Protein AF-A0A1F2RYC3-F1 (afdb_monomer)

Foldseek 3Di:
DDWDDDPDFTFDKDWDFAWDQDPVRDTDTDTDIDTQGGCDDPTHDDPVVSVVSVVVVVVVRPPPQLVNDLVDDDDFLLVLVVCCCVPPLPDPPPDDPVRSVVLVCCCVVPVCVVRRRGGPNRDDPVNLVVCLVVPDPDPVSSVSNVVSVVVSVVCSNPDDDDPPPPPPPDDD

Mean predicted aligned error: 16.23 Å

Radius of gyration: 22.78 Å; Cα contacts (8 Å, |Δi|>4): 162; chains: 1; bounding box: 42×42×67 Å

pLDDT: mean 71.98, std 17.55, range [27.39, 94.31]

Sequence (172 aa):
MHERKDRKGHYWFFRAWVDEPQPDGTVRTIRRFFTIAPSRGENALSKKEAEVERDKILGKLNTPTLQQALAKGPALFGEVAKMYKEGYLSRDDQISKPTRIKEESHLDLHIIPRWGKYRLNEIPPKDVEDWLYNTFDYWWTRHAMRFIMGRIFRKAEGGGCGKKESATQSRK

Nearest PDB structures (foldseek):
  2kob-assembly1_A  TM=8.530E-01  e=1.360E-01  [Clostridium] leptum DSM 753
  8a5p-assembly1_X  TM=5.326E-01  e=3.151E+00  Thermochaetoides thermophila
  4b5p-assembly1_B  TM=2.421E-01  e=9.071E-01  Homo sapiens
  4b5o-assembly1_A-2  TM=2.963E-01  e=1.961E+00  Homo sapiens

Secondary structure (DSSP, 8-state):
-EEE-SSS--EEEEEEEEEEE-TTS-EEEEEEEEEEEESSSTTPPPHHHHHHHHHHHHHHHSS--HHHHHHS---BHHHHHHHHIIIIIT-TTTS-HHHHHHHHHHIIIIIHHHHTTSBGGG--HHHHHHHHHHH---HHHHHHHHHHHHHHHHHHHH--------------

Solvent-accessible surface area (backbone atoms only — not comparable to full-atom values): 10241 Å² total; per-residue (Å²): 131,42,78,44,81,77,74,101,53,42,29,33,31,48,73,46,79,43,77,42,81,43,99,87,74,49,75,47,77,41,80,45,82,44,79,75,46,36,53,57,68,101,75,39,47,52,75,68,56,48,47,51,52,46,49,52,50,48,50,61,66,61,44,60,52,50,70,56,36,63,72,63,66,79,60,34,38,36,60,54,50,48,51,42,44,70,62,58,59,64,33,77,88,82,45,58,68,72,59,39,56,51,54,49,49,49,37,67,73,48,48,39,76,73,43,20,86,36,32,63,83,72,56,54,70,64,60,52,51,54,48,35,67,74,73,39,90,51,65,67,59,37,50,51,52,52,51,52,50,50,49,48,53,46,45,66,62,73,46,78,79,81,75,74,75,79,78,79,71,82,77,130

Structure (mmCIF, N/CA/C/O backbone):
data_AF-A0A1F2RYC3-F1
#
_entry.id   AF-A0A1F2RYC3-F1
#
loop_
_atom_site.group_PDB
_atom_site.id
_atom_site.type_symbol
_atom_site.label_atom_id
_atom_site.label_alt_id
_atom_site.label_comp_id
_atom_site.label_asym_id
_atom_site.label_entity_id
_atom_site.label_seq_id
_atom_site.pdbx_PDB_ins_code
_atom_site.Cartn_x
_atom_site.Cartn_y
_atom_site.Cartn_z
_atom_site.occupancy
_atom_site.B_iso_or_equiv
_atom_site.auth_seq_id
_atom_site.auth_comp_id
_atom_site.auth_asym_id
_atom_site.auth_atom_id
_atom_site.pdbx_PDB_model_num
ATOM 1 N N . MET A 1 1 ? -22.846 -1.597 27.956 1.00 68.56 1 MET A N 1
ATOM 2 C CA . MET A 1 1 ? -21.796 -1.139 28.885 1.00 68.56 1 MET A CA 1
ATOM 3 C C . MET A 1 1 ? -22.131 -1.664 30.267 1.00 68.56 1 MET A C 1
ATOM 5 O O . MET A 1 1 ? -23.304 -1.588 30.617 1.00 68.56 1 MET A O 1
ATOM 9 N N . HIS A 1 2 ? -21.182 -2.241 31.007 1.00 78.94 2 HIS A N 1
ATOM 10 C CA . HIS A 1 2 ? -21.477 -2.865 32.302 1.00 78.94 2 HIS A CA 1
ATOM 11 C C . HIS A 1 2 ? -20.687 -2.191 33.424 1.00 78.94 2 HIS A C 1
ATOM 13 O O . HIS A 1 2 ? -19.491 -1.937 33.290 1.00 78.94 2 HIS A O 1
ATOM 19 N N . GLU A 1 3 ? -21.371 -1.898 34.526 1.00 78.94 3 GLU A N 1
ATOM 20 C CA . GLU A 1 3 ? -20.738 -1.446 35.762 1.00 78.94 3 GLU A CA 1
ATOM 21 C C . GLU A 1 3 ? -20.357 -2.680 36.576 1.00 78.94 3 GLU A C 1
ATOM 23 O O . GLU A 1 3 ? -21.208 -3.529 36.861 1.00 78.94 3 GLU A O 1
ATOM 28 N N . ARG A 1 4 ? -19.086 -2.803 36.960 1.00 74.25 4 ARG A N 1
ATOM 29 C CA . ARG A 1 4 ? -18.674 -3.803 37.943 1.00 74.25 4 ARG A CA 1
ATOM 30 C C . ARG A 1 4 ? -18.704 -3.177 39.327 1.00 74.25 4 ARG A C 1
ATOM 32 O O . ARG A 1 4 ? -18.085 -2.141 39.551 1.00 74.25 4 ARG A O 1
ATOM 39 N N . LYS A 1 5 ? -19.414 -3.839 40.239 1.00 73.56 5 LYS A N 1
ATOM 40 C CA . LYS A 1 5 ? -19.632 -3.391 41.623 1.00 73.56 5 LYS A CA 1
ATOM 41 C C . LYS A 1 5 ? -18.945 -4.278 42.660 1.00 73.56 5 LYS A C 1
ATOM 43 O O . LYS A 1 5 ? -19.088 -4.034 43.849 1.00 73.56 5 LYS A O 1
ATOM 48 N N . ASP A 1 6 ? -18.226 -5.307 42.212 1.00 58.81 6 ASP A N 1
ATOM 49 C CA . ASP A 1 6 ? -17.768 -6.382 43.083 1.00 58.81 6 ASP A CA 1
ATOM 50 C C . ASP A 1 6 ? -16.237 -6.544 43.042 1.00 58.81 6 ASP A C 1
ATOM 52 O O . ASP A 1 6 ? -15.655 -6.845 41.985 1.00 58.81 6 ASP A O 1
ATOM 56 N N . ARG A 1 7 ? -15.641 -6.350 44.232 1.00 50.50 7 ARG A N 1
ATOM 57 C CA . ARG A 1 7 ? -14.218 -6.209 44.630 1.00 50.50 7 ARG A CA 1
ATOM 58 C C . ARG A 1 7 ? -13.583 -4.813 44.481 1.00 50.50 7 ARG A C 1
ATOM 60 O O . ARG A 1 7 ? -13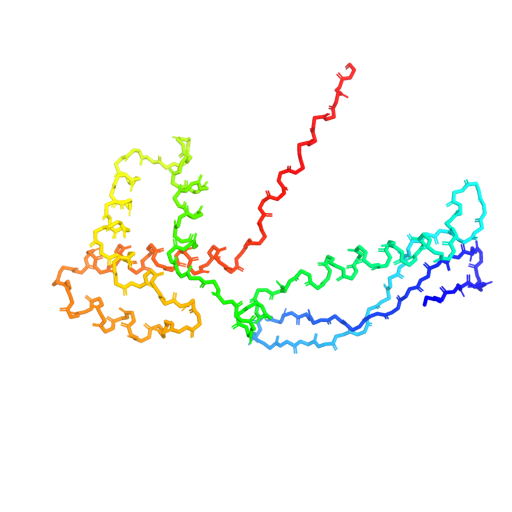.171 -4.427 43.395 1.00 50.50 7 ARG A O 1
ATOM 67 N N . LYS A 1 8 ? -13.426 -4.118 45.625 1.00 58.44 8 LYS A N 1
ATOM 68 C CA . LYS A 1 8 ? -12.571 -2.934 45.923 1.00 58.44 8 LYS A CA 1
ATOM 69 C C . LYS A 1 8 ? -12.574 -1.747 44.934 1.00 58.44 8 LYS A C 1
ATOM 71 O O . LYS A 1 8 ? -11.782 -0.828 45.109 1.00 58.44 8 LYS A O 1
ATOM 76 N N . GLY A 1 9 ? -13.467 -1.704 43.947 1.00 64.00 9 GLY A N 1
ATOM 77 C CA . GLY A 1 9 ? -13.582 -0.572 43.031 1.00 64.00 9 GLY A CA 1
ATOM 78 C C . GLY A 1 9 ? -14.823 -0.640 42.149 1.00 64.00 9 GLY A C 1
ATOM 79 O O . GLY A 1 9 ? -15.250 -1.716 41.737 1.00 64.00 9 GLY A O 1
ATOM 80 N N . HIS A 1 10 ? -15.380 0.532 41.850 1.00 77.50 10 HIS A N 1
ATOM 81 C CA . HIS A 1 10 ? -16.465 0.704 40.889 1.00 77.50 10 HIS A CA 1
ATOM 82 C C . HIS A 1 10 ? -15.861 1.103 39.554 1.00 77.50 10 HIS A C 1
ATOM 84 O O . HIS A 1 10 ? -15.232 2.157 39.470 1.00 77.50 10 HIS A O 1
ATOM 90 N N . TYR A 1 11 ? -16.046 0.300 38.511 1.00 78.88 11 TYR A N 1
ATOM 91 C CA . TYR A 1 11 ? -15.536 0.639 37.186 1.00 78.88 11 TYR A CA 1
ATOM 92 C C . TYR A 1 11 ? -16.433 0.150 36.060 1.00 78.88 11 TYR A C 1
ATOM 94 O O . TYR A 1 11 ? -17.150 -0.849 36.147 1.00 78.88 11 TYR A O 1
ATOM 102 N N . TRP A 1 12 ? -16.347 0.898 34.977 1.00 81.50 12 TRP A N 1
ATOM 103 C CA . TRP A 1 12 ? -16.993 0.662 33.710 1.00 81.50 12 TRP A CA 1
ATOM 104 C C . TRP A 1 12 ? -16.157 -0.322 32.892 1.00 81.50 12 TRP A C 1
ATOM 106 O O . TRP A 1 12 ? -14.970 -0.097 32.655 1.00 81.50 12 TRP A O 1
ATOM 116 N N . PHE A 1 13 ? -16.769 -1.414 32.438 1.00 82.69 13 PHE A N 1
ATOM 117 C CA . PHE A 1 13 ? -16.125 -2.376 31.548 1.00 82.69 13 PHE A CA 1
ATOM 118 C C . PHE A 1 13 ? -17.056 -2.827 30.418 1.00 82.69 13 PHE A C 1
ATOM 120 O O . PHE A 1 13 ? -18.290 -2.776 30.508 1.00 82.69 13 PHE A O 1
ATOM 127 N N . PHE A 1 14 ? -16.455 -3.334 29.348 1.00 82.06 14 PHE A N 1
ATOM 128 C CA . PHE A 1 14 ? -17.172 -4.056 28.307 1.00 82.06 14 PHE A CA 1
ATOM 129 C C . PHE A 1 14 ? -16.382 -5.284 27.858 1.00 82.06 14 PHE A C 1
ATOM 131 O O . PHE A 1 14 ? -15.193 -5.432 28.132 1.00 82.06 14 PHE A O 1
ATOM 138 N N . ARG A 1 15 ? -17.077 -6.210 27.202 1.00 81.06 15 ARG A N 1
ATOM 139 C CA . ARG A 1 15 ? -16.462 -7.364 26.548 1.00 81.06 15 ARG A CA 1
ATOM 140 C C . ARG A 1 15 ? -16.757 -7.258 25.063 1.00 81.06 15 ARG A C 1
ATOM 142 O O . ARG A 1 15 ? -17.914 -7.031 24.715 1.00 81.06 15 ARG A O 1
ATOM 149 N N . ALA A 1 16 ? -15.747 -7.441 24.227 1.00 78.25 16 ALA A N 1
ATOM 150 C CA . ALA A 1 16 ? -15.898 -7.461 22.778 1.00 78.25 16 ALA A CA 1
ATOM 151 C C . ALA A 1 16 ? -15.207 -8.691 22.191 1.00 78.25 16 ALA A C 1
ATOM 153 O O . ALA A 1 16 ? -14.228 -9.188 22.751 1.00 78.25 16 ALA A O 1
ATOM 154 N N . TRP A 1 17 ? -15.763 -9.192 21.093 1.00 71.06 17 TRP A N 1
ATOM 155 C CA . TRP A 1 17 ? -15.097 -10.163 20.236 1.00 71.06 17 TRP A CA 1
ATOM 156 C C . TRP A 1 17 ? -14.040 -9.418 19.428 1.00 71.06 17 TRP A C 1
ATOM 158 O O . TRP A 1 17 ? -14.341 -8.383 18.839 1.00 71.06 17 TRP A O 1
ATOM 168 N N . VAL A 1 18 ? -12.806 -9.901 19.473 1.00 69.38 18 VAL A N 1
ATOM 169 C CA . VAL A 1 18 ? -11.665 -9.324 18.766 1.00 69.38 18 VAL A CA 1
ATOM 170 C C . VAL A 1 18 ? -11.032 -10.435 17.951 1.00 69.38 18 VAL A C 1
ATOM 172 O O . VAL A 1 18 ? -10.759 -11.509 18.485 1.00 69.38 18 VAL A O 1
ATOM 175 N N . ASP A 1 19 ? -10.821 -10.166 16.673 1.00 68.50 19 ASP A N 1
ATOM 176 C CA . ASP A 1 19 ? -10.124 -11.060 15.762 1.00 68.50 19 ASP A CA 1
ATOM 177 C C . ASP A 1 19 ? -8.614 -10.892 15.946 1.00 68.50 19 ASP A C 1
ATOM 179 O O . ASP A 1 19 ? -8.082 -9.791 15.807 1.00 68.50 19 ASP A O 1
ATOM 183 N N . GLU A 1 20 ? -7.926 -11.975 16.294 1.00 64.50 20 GLU A N 1
ATOM 184 C CA . GLU A 1 20 ? -6.476 -12.008 16.462 1.00 64.50 20 GLU A CA 1
ATOM 185 C C . GLU A 1 20 ? -5.857 -12.837 15.324 1.00 64.50 20 GLU A C 1
ATOM 187 O O . GLU A 1 20 ? -6.188 -14.022 15.185 1.00 64.50 20 GLU A O 1
ATOM 192 N N . PRO A 1 21 ? -5.003 -12.235 14.474 1.00 55.47 21 PRO A N 1
ATOM 193 C CA . PRO A 1 21 ? -4.324 -12.961 13.412 1.00 55.47 21 PRO A CA 1
ATOM 194 C C . PRO A 1 21 ? -3.246 -13.862 14.016 1.00 55.47 21 PRO A C 1
ATOM 196 O O . PRO A 1 21 ? -2.405 -13.415 14.798 1.00 55.47 21 PRO A O 1
ATOM 199 N N . GLN A 1 22 ? -3.270 -15.138 13.650 1.00 62.59 22 GLN A N 1
ATOM 200 C CA . GLN A 1 22 ? -2.287 -16.115 14.090 1.00 62.59 22 GLN A CA 1
ATOM 201 C C . GLN A 1 22 ? -1.098 -16.196 13.116 1.00 62.59 22 GLN A C 1
ATOM 203 O O . GLN A 1 22 ? -1.234 -15.867 11.934 1.00 62.59 22 GLN A O 1
ATOM 208 N N . PRO A 1 23 ? 0.079 -16.663 13.583 1.00 44.22 23 PRO A N 1
ATOM 209 C CA . PRO A 1 23 ? 1.263 -16.841 12.736 1.00 44.22 23 PRO A CA 1
ATOM 210 C C . PRO A 1 23 ? 1.059 -17.819 11.568 1.00 44.22 23 PRO A C 1
ATOM 212 O O . PRO A 1 23 ? 1.821 -17.791 10.608 1.00 44.22 23 PRO A O 1
ATOM 215 N N . ASP A 1 24 ? 0.040 -18.676 11.654 1.00 48.12 24 ASP A N 1
ATOM 216 C CA . ASP A 1 24 ? -0.352 -19.653 10.633 1.00 48.12 24 ASP A CA 1
ATOM 217 C C . ASP A 1 24 ? -1.270 -19.067 9.539 1.00 48.12 24 ASP A C 1
ATOM 219 O O . ASP A 1 24 ? -1.677 -19.781 8.624 1.00 48.12 24 ASP A O 1
ATOM 223 N N . GLY A 1 25 ? -1.598 -17.772 9.618 1.00 44.56 25 GLY A N 1
ATOM 224 C CA . GLY A 1 25 ? -2.482 -17.087 8.675 1.00 44.56 25 GLY A CA 1
ATOM 225 C C . GLY A 1 25 ? -3.976 -17.251 8.971 1.00 44.56 25 GLY A C 1
ATOM 226 O O . GLY A 1 25 ? -4.794 -16.683 8.247 1.00 44.56 25 GLY A O 1
ATOM 227 N N . THR A 1 26 ? -4.357 -17.973 10.029 1.00 58.84 26 THR A N 1
ATOM 228 C CA . THR A 1 26 ? -5.755 -18.080 10.468 1.00 58.84 26 THR A CA 1
ATOM 229 C C . THR A 1 26 ? -6.149 -16.912 11.374 1.00 58.84 26 THR A C 1
ATOM 231 O O . THR A 1 26 ? -5.315 -16.301 12.042 1.00 58.84 26 THR A O 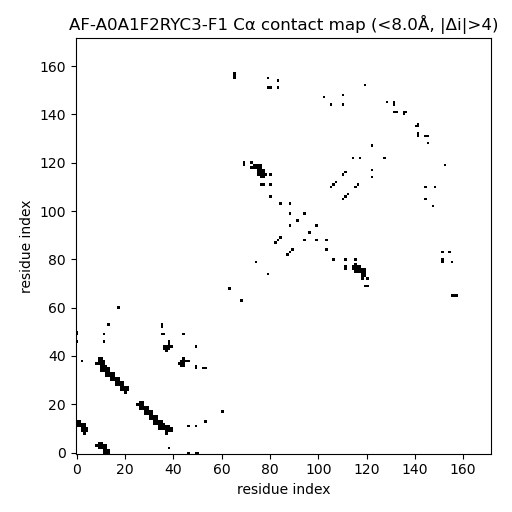1
ATOM 234 N N . VAL A 1 27 ? -7.441 -16.581 11.413 1.00 61.66 27 VAL A N 1
ATOM 235 C CA . VAL A 1 27 ? -7.980 -15.542 12.302 1.00 61.66 27 VAL A CA 1
ATOM 236 C C . VAL A 1 27 ? -8.746 -16.209 13.433 1.00 61.66 27 VAL A C 1
ATOM 238 O O . VAL A 1 27 ? -9.679 -16.976 13.192 1.00 61.66 27 VAL A O 1
ATOM 241 N N . ARG A 1 28 ? -8.368 -15.908 14.677 1.00 67.81 28 ARG A N 1
ATOM 242 C CA . ARG A 1 28 ? -9.044 -16.425 15.867 1.00 67.81 28 ARG A CA 1
ATOM 243 C C . ARG A 1 28 ? -9.850 -15.321 16.537 1.00 67.81 28 ARG A C 1
ATOM 245 O O . ARG A 1 28 ? -9.288 -14.368 17.062 1.00 67.81 28 ARG A O 1
ATOM 252 N N . THR A 1 29 ? -11.168 -15.477 16.590 1.00 69.94 29 THR A N 1
ATOM 253 C CA . THR A 1 29 ? -12.042 -14.546 17.313 1.00 69.94 29 THR A CA 1
ATOM 254 C C . THR A 1 29 ? -12.030 -14.867 18.811 1.00 69.94 29 THR A C 1
ATOM 256 O O . THR A 1 29 ? -12.530 -15.907 19.247 1.00 69.94 29 THR A O 1
ATOM 259 N N . ILE A 1 30 ? -11.473 -13.975 19.631 1.00 75.06 30 ILE A N 1
ATOM 260 C CA . ILE A 1 30 ? -11.381 -14.129 21.090 1.00 75.06 30 ILE A CA 1
ATOM 261 C C . ILE A 1 30 ? -12.240 -13.073 21.781 1.00 75.06 30 ILE A C 1
ATOM 263 O O . ILE A 1 30 ? -12.255 -11.897 21.421 1.00 75.06 30 ILE A O 1
ATOM 267 N N . ARG A 1 31 ? -12.960 -13.476 22.830 1.00 78.75 31 ARG A N 1
ATOM 268 C CA . ARG A 1 31 ? -13.731 -12.549 23.662 1.00 78.75 31 ARG A CA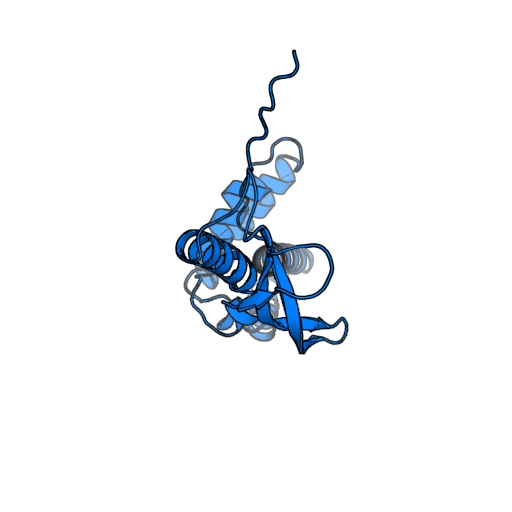 1
ATOM 269 C C . ARG A 1 31 ? -12.823 -11.886 24.697 1.00 78.75 31 ARG A C 1
ATOM 271 O O . ARG A 1 31 ? -12.463 -12.507 25.695 1.00 78.75 31 ARG A O 1
ATOM 278 N N . ARG A 1 32 ? -12.496 -10.609 24.499 1.00 78.56 32 ARG A N 1
ATOM 279 C CA . ARG A 1 32 ? -11.596 -9.843 25.372 1.00 78.56 32 ARG A CA 1
ATOM 280 C C . ARG A 1 32 ? -12.363 -8.933 26.331 1.00 78.56 32 ARG A C 1
ATOM 282 O O . ARG A 1 32 ? -13.437 -8.421 26.012 1.00 78.56 32 ARG A O 1
ATOM 289 N N . PHE A 1 33 ? -11.818 -8.765 27.533 1.00 80.19 33 PHE A N 1
ATOM 290 C CA . PHE A 1 33 ? -12.339 -7.885 28.580 1.00 80.19 33 PHE A CA 1
ATOM 291 C C . PHE A 1 33 ? -11.601 -6.545 28.549 1.00 80.19 33 PHE A C 1
ATOM 293 O O . PHE A 1 33 ? -10.373 -6.526 28.602 1.00 80.19 33 PHE A O 1
ATOM 300 N N . PHE A 1 34 ? -12.345 -5.442 28.493 1.00 78.75 34 PHE A N 1
ATOM 301 C CA . PHE A 1 34 ? -11.807 -4.086 28.456 1.00 78.75 34 PHE A CA 1
ATOM 302 C C . PHE A 1 34 ? -12.334 -3.272 29.635 1.00 78.75 34 PHE A C 1
ATOM 304 O O . PHE A 1 34 ? -13.548 -3.136 29.813 1.00 78.75 34 PHE A O 1
ATOM 311 N N . THR A 1 35 ? -11.414 -2.706 30.411 1.00 82.12 35 THR A N 1
ATOM 312 C CA . THR A 1 35 ? -11.707 -1.745 31.481 1.00 82.12 35 THR A CA 1
ATOM 313 C C . THR A 1 35 ? -11.614 -0.334 30.908 1.00 82.12 35 THR A C 1
ATOM 315 O O . THR A 1 35 ? -10.609 -0.008 30.285 1.00 82.12 35 THR A O 1
ATOM 318 N N . ILE A 1 36 ? -12.650 0.484 31.101 1.00 80.00 36 ILE A N 1
ATOM 319 C CA . ILE A 1 36 ? -12.715 1.860 30.585 1.00 80.00 36 ILE A CA 1
ATOM 320 C C . ILE A 1 36 ? -12.180 2.845 31.620 1.00 80.00 36 ILE A C 1
ATOM 322 O O . ILE A 1 36 ? -11.149 3.471 31.416 1.00 80.00 36 ILE 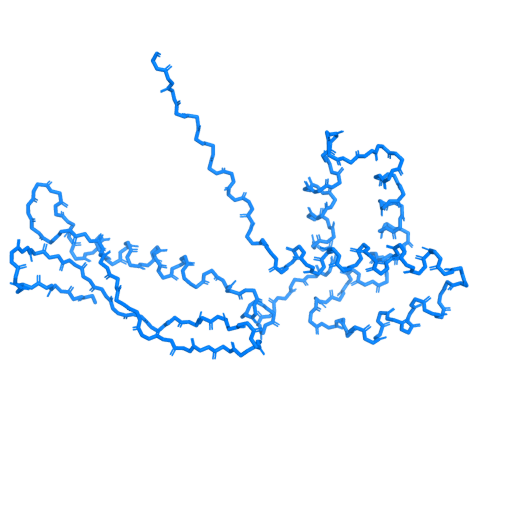A O 1
ATOM 326 N N . ALA A 1 37 ? -12.901 2.983 32.731 1.00 76.19 37 ALA A N 1
ATOM 327 C CA . ALA A 1 37 ? -12.640 3.999 33.740 1.00 76.19 37 ALA A CA 1
ATOM 328 C C . ALA A 1 37 ? -13.381 3.671 35.043 1.00 76.19 37 ALA A C 1
ATOM 330 O O . ALA A 1 37 ? -14.316 2.859 35.030 1.00 76.19 37 ALA A O 1
ATOM 331 N N . PRO A 1 38 ? -13.021 4.314 36.164 1.00 79.12 38 PRO A N 1
ATOM 332 C CA . PRO A 1 38 ? -13.815 4.273 37.382 1.00 79.12 38 PRO A CA 1
ATOM 333 C C . PRO A 1 38 ? -15.242 4.791 37.145 1.00 79.12 38 PRO A C 1
ATOM 335 O O . PRO A 1 38 ? -15.465 5.742 36.401 1.00 79.12 38 PRO A O 1
ATOM 338 N N . SER A 1 39 ? -16.217 4.159 37.792 1.00 69.75 39 SER A N 1
ATOM 339 C CA . SER A 1 39 ? -17.627 4.565 37.773 1.00 69.75 39 SER A CA 1
ATOM 340 C C . SER A 1 39 ? -17.999 5.446 38.970 1.00 69.75 39 SER A C 1
ATOM 342 O O . SER A 1 39 ? -19.098 5.996 38.989 1.00 69.75 39 SER A O 1
ATOM 344 N N . ARG A 1 40 ? -17.124 5.560 39.982 1.00 69.56 40 ARG A N 1
ATOM 345 C CA . ARG A 1 40 ? -17.297 6.398 41.183 1.00 69.56 40 ARG A CA 1
ATOM 346 C C . ARG A 1 40 ? -15.942 6.931 41.668 1.00 69.56 40 ARG A C 1
ATOM 348 O O . ARG A 1 40 ? -14.935 6.251 41.487 1.00 69.56 40 ARG A O 1
ATOM 355 N N . GLY A 1 41 ? -15.941 8.112 42.292 1.00 68.75 41 GLY A N 1
ATOM 356 C CA . GLY A 1 41 ? -14.743 8.822 42.766 1.00 68.75 41 GLY A CA 1
ATOM 357 C C . GLY A 1 41 ? -14.480 10.130 42.011 1.00 68.75 41 GLY A C 1
ATOM 358 O O . GLY A 1 41 ? -15.248 10.504 41.130 1.00 68.75 41 GLY A O 1
ATOM 359 N N . GLU A 1 42 ? -13.383 10.807 42.349 1.00 59.91 42 GLU A N 1
ATOM 360 C CA . GLU A 1 42 ? -13.008 12.138 41.830 1.00 59.91 42 GLU A CA 1
ATOM 361 C C . GLU A 1 42 ? -12.763 12.165 40.305 1.00 59.91 42 GLU A C 1
ATOM 363 O O . GLU A 1 42 ? -12.891 13.204 39.673 1.00 59.91 42 GLU A O 1
ATOM 368 N N . ASN A 1 43 ? -12.505 10.995 39.702 1.00 65.38 43 ASN A N 1
ATOM 369 C CA . ASN A 1 43 ? -12.277 10.797 38.262 1.00 65.38 43 ASN A CA 1
ATOM 370 C C . ASN A 1 43 ? -13.310 9.844 37.623 1.00 65.38 43 ASN A C 1
ATOM 372 O O . ASN A 1 43 ? -12.986 9.071 36.717 1.00 65.38 43 ASN A O 1
ATOM 376 N N . ALA A 1 44 ? -14.534 9.804 38.157 1.00 73.25 44 ALA A N 1
ATOM 377 C CA . ALA A 1 44 ? -15.584 8.922 37.658 1.00 73.25 44 ALA A CA 1
ATOM 378 C C . ALA A 1 44 ? -16.144 9.401 36.317 1.00 73.25 44 ALA A C 1
ATOM 380 O O . ALA A 1 44 ? -16.582 10.542 36.201 1.00 73.25 44 ALA A O 1
ATOM 381 N N . LEU A 1 45 ? -16.219 8.499 35.336 1.00 77.00 45 LEU A N 1
ATOM 382 C CA . LEU A 1 45 ? -16.958 8.771 34.105 1.00 77.00 45 LEU A CA 1
ATOM 383 C C . LEU A 1 45 ? -18.441 8.460 34.293 1.00 77.00 45 LEU A C 1
ATOM 385 O O . LEU A 1 45 ? -18.819 7.454 34.906 1.00 77.00 45 LEU A O 1
ATOM 389 N N . SER A 1 46 ? -19.297 9.285 33.699 1.00 77.94 46 SER A N 1
ATOM 390 C CA . SER A 1 46 ? -20.700 8.942 33.507 1.00 77.94 46 SER A CA 1
ATOM 391 C C . SER A 1 46 ? -20.837 7.773 32.525 1.00 77.94 46 SER A C 1
ATOM 393 O O . SER A 1 46 ? -19.964 7.506 31.696 1.00 77.94 46 SER A O 1
ATOM 395 N N . LYS A 1 47 ? -21.976 7.074 32.569 1.00 74.31 47 LYS A N 1
ATOM 396 C CA . LYS A 1 47 ? -22.260 5.971 31.636 1.00 74.31 47 LYS A CA 1
ATOM 397 C C . LYS A 1 47 ? -22.141 6.404 30.166 1.00 74.31 47 LYS A C 1
ATOM 399 O O . LYS A 1 47 ? -21.642 5.630 29.358 1.00 74.31 47 LYS A O 1
ATOM 404 N N . LYS A 1 48 ? -22.570 7.631 29.836 1.00 74.25 48 LYS A N 1
ATOM 405 C CA . LYS A 1 48 ? -22.490 8.187 28.474 1.00 74.25 48 LYS A CA 1
ATOM 406 C C . LYS A 1 48 ? -21.042 8.430 28.047 1.00 74.25 48 LYS A C 1
ATOM 408 O O . LYS A 1 48 ? -20.665 8.051 26.947 1.00 74.25 48 LYS A O 1
ATOM 413 N N . GLU A 1 49 ? -20.209 8.990 28.919 1.00 77.19 49 GLU A N 1
ATOM 414 C CA . GLU A 1 49 ? -18.781 9.192 28.627 1.00 77.19 49 GLU A CA 1
ATOM 415 C C . GLU A 1 49 ? -18.037 7.859 28.499 1.00 77.19 49 GLU A C 1
ATOM 417 O O . GLU A 1 49 ? -17.206 7.688 27.610 1.00 77.19 49 GLU A O 1
ATOM 422 N N . ALA A 1 50 ? -18.397 6.869 29.318 1.00 77.75 50 ALA A N 1
ATOM 423 C CA . ALA A 1 50 ? -17.860 5.519 29.203 1.00 77.75 50 ALA A CA 1
ATOM 424 C C . ALA A 1 50 ? -18.280 4.821 27.892 1.00 77.75 50 ALA A C 1
ATOM 426 O O . ALA A 1 50 ? -17.531 3.995 27.371 1.00 77.75 50 ALA A O 1
ATOM 427 N N . GLU A 1 51 ? -19.454 5.146 27.341 1.00 76.25 51 GLU A N 1
ATOM 428 C CA . GLU A 1 51 ? -19.885 4.698 26.010 1.00 76.25 51 GLU A CA 1
ATOM 429 C C . GLU A 1 51 ? -19.110 5.401 24.889 1.00 76.25 51 GLU A C 1
ATOM 431 O O . GLU A 1 51 ? -18.707 4.728 23.945 1.00 76.25 51 GLU A O 1
ATOM 436 N N . VAL A 1 52 ? -18.799 6.695 25.022 1.00 77.69 52 VAL A N 1
ATOM 437 C CA . VAL A 1 52 ? -17.920 7.406 24.075 1.00 77.69 52 VAL A CA 1
ATOM 438 C C . VAL A 1 52 ? -16.510 6.808 24.080 1.00 77.69 52 VAL A C 1
ATOM 440 O O . VAL A 1 52 ? -15.938 6.572 23.018 1.00 77.69 52 VAL A O 1
ATOM 443 N N . GLU A 1 53 ? -15.942 6.509 25.250 1.00 77.00 53 GLU A N 1
ATOM 444 C CA . GLU A 1 53 ? -14.633 5.846 25.346 1.00 77.00 53 GLU A CA 1
ATOM 445 C C . GLU A 1 53 ? -14.671 4.403 24.831 1.00 77.00 53 GLU A C 1
ATOM 447 O O . GLU A 1 53 ? -13.754 3.969 24.132 1.00 77.00 53 GLU A O 1
ATOM 452 N N . ARG A 1 54 ? -15.762 3.667 25.085 1.00 78.81 54 ARG A N 1
ATOM 453 C CA . ARG A 1 54 ? -16.007 2.372 24.437 1.00 78.81 54 ARG A CA 1
ATOM 454 C C . ARG A 1 54 ? -15.997 2.529 22.922 1.00 78.81 54 ARG A C 1
ATOM 456 O O . ARG A 1 54 ? -15.346 1.728 22.267 1.00 78.81 54 ARG A O 1
ATOM 463 N N . ASP A 1 55 ? -16.682 3.522 22.368 1.00 71.25 55 ASP A N 1
ATOM 464 C CA . ASP A 1 55 ? -16.775 3.720 20.919 1.00 71.25 55 ASP A CA 1
ATOM 465 C C . ASP A 1 55 ? -15.441 4.171 20.320 1.00 71.25 55 ASP A C 1
ATOM 467 O O . ASP A 1 55 ? -15.098 3.755 19.218 1.00 71.25 55 ASP A O 1
ATOM 471 N N . LYS A 1 56 ? -14.612 4.905 21.069 1.00 76.12 56 LYS A N 1
ATOM 472 C CA . LYS A 1 56 ? -13.212 5.161 20.699 1.00 76.12 56 LYS A CA 1
ATOM 473 C C . LYS A 1 56 ? -12.376 3.881 20.707 1.00 76.12 56 LYS A C 1
ATOM 475 O O . LYS A 1 56 ? -11.584 3.676 19.791 1.00 76.12 56 LYS A O 1
ATOM 480 N N . ILE A 1 57 ? -12.526 3.013 21.710 1.00 71.56 57 ILE A N 1
ATOM 481 C CA . ILE A 1 57 ? -11.787 1.741 21.792 1.00 71.56 57 ILE A CA 1
ATOM 482 C C . ILE A 1 57 ? -12.265 0.771 20.714 1.00 71.56 57 ILE A C 1
ATOM 484 O O . ILE A 1 57 ? -11.439 0.175 20.036 1.00 71.56 57 ILE A O 1
ATOM 488 N N . LEU A 1 58 ? -13.573 0.652 20.499 1.00 67.56 58 LEU A N 1
ATOM 489 C CA . LEU A 1 58 ? -14.150 -0.115 19.402 1.00 67.56 58 LEU A CA 1
ATOM 490 C C . LEU A 1 58 ? -13.768 0.483 18.054 1.00 67.56 58 LEU A C 1
ATOM 492 O O . LEU A 1 58 ? -13.480 -0.278 17.155 1.00 67.56 58 LEU A O 1
ATOM 496 N N . GLY A 1 59 ? -13.682 1.804 17.906 1.00 62.06 59 GLY A N 1
ATOM 497 C CA . GLY A 1 59 ? -13.164 2.451 16.701 1.00 62.06 59 GLY A CA 1
ATOM 498 C C . GLY A 1 59 ? -11.684 2.149 16.462 1.00 62.06 59 GLY A C 1
ATOM 499 O O . GLY A 1 59 ? -11.283 1.970 15.321 1.00 62.06 59 GLY A O 1
ATOM 500 N N . LYS A 1 60 ? -10.882 2.021 17.529 1.00 64.56 60 LYS A N 1
ATOM 501 C CA . LYS A 1 60 ? -9.483 1.569 17.458 1.00 64.56 60 LYS A CA 1
ATOM 502 C C . LYS A 1 60 ? -9.361 0.068 17.160 1.00 64.56 60 LYS A C 1
ATOM 504 O O . LYS A 1 60 ? -8.438 -0.320 16.454 1.00 64.56 60 LYS A O 1
ATOM 509 N N . LEU A 1 61 ? -10.271 -0.766 17.661 1.00 58.94 61 LEU A N 1
ATOM 510 C CA . LEU A 1 61 ? -10.304 -2.216 17.410 1.00 58.94 61 LEU A CA 1
ATOM 511 C C . LEU A 1 61 ? -10.897 -2.560 16.034 1.00 58.94 61 LEU A C 1
ATOM 513 O O . LEU A 1 61 ? -10.421 -3.472 15.375 1.00 58.94 61 LEU A O 1
ATOM 517 N N . ASN A 1 62 ? -11.894 -1.791 15.597 1.00 51.50 62 ASN A N 1
ATOM 518 C CA . ASN A 1 62 ? -12.479 -1.794 14.258 1.00 51.50 62 ASN A CA 1
ATOM 519 C C . ASN A 1 62 ? -11.680 -0.913 13.293 1.00 51.50 62 ASN A C 1
ATOM 521 O O . ASN A 1 62 ? -12.132 -0.704 12.167 1.00 51.50 62 ASN A O 1
ATOM 525 N N . THR A 1 63 ? -10.509 -0.392 13.693 1.00 45.19 63 THR A N 1
ATOM 526 C CA . THR A 1 63 ? -9.518 0.021 12.695 1.00 45.19 63 THR A CA 1
ATOM 527 C C . THR A 1 63 ? -9.266 -1.253 11.918 1.00 45.19 63 THR A C 1
ATOM 529 O O . THR A 1 63 ? -8.794 -2.207 12.541 1.00 45.19 63 THR A O 1
ATOM 532 N N . PRO A 1 64 ? -9.687 -1.341 10.647 1.00 43.19 64 PRO A N 1
ATOM 533 C CA . PRO A 1 64 ? -9.769 -2.619 9.979 1.00 43.19 64 PRO A CA 1
ATOM 534 C C . PRO A 1 64 ? -8.382 -3.230 10.059 1.00 43.19 64 PRO A C 1
ATOM 536 O O . PRO A 1 64 ? -7.405 -2.662 9.562 1.00 43.19 64 PRO A O 1
ATOM 539 N N . THR A 1 65 ? -8.290 -4.352 10.779 1.00 51.56 65 THR A N 1
ATOM 540 C CA . THR A 1 65 ? -7.071 -5.144 10.727 1.00 51.56 65 THR A CA 1
ATOM 541 C C . THR A 1 65 ? -6.901 -5.454 9.264 1.00 51.56 65 THR A C 1
ATOM 543 O O . THR A 1 65 ? -7.870 -5.648 8.536 1.00 51.56 65 THR A O 1
ATOM 546 N N . LEU A 1 66 ? -5.679 -5.394 8.798 1.00 41.81 66 LEU A N 1
ATOM 547 C CA . LEU A 1 66 ? -5.425 -5.246 7.387 1.00 41.81 66 LEU A CA 1
ATOM 548 C C . LEU A 1 66 ? -6.015 -6.386 6.548 1.00 41.81 66 LEU A C 1
ATOM 550 O O . LEU A 1 66 ? -6.532 -6.158 5.468 1.00 41.81 66 LEU A O 1
ATOM 554 N N . GLN A 1 67 ? -6.130 -7.576 7.131 1.00 38.56 67 GLN A N 1
ATOM 555 C CA . GLN A 1 67 ? -6.879 -8.706 6.581 1.00 38.56 67 GLN A CA 1
ATOM 556 C C . GLN A 1 67 ? -8.398 -8.461 6.423 1.00 38.56 67 GLN A C 1
ATOM 558 O O . GLN A 1 67 ? -8.982 -8.902 5.440 1.00 38.56 67 GLN A O 1
ATOM 563 N N . GLN A 1 68 ? -9.048 -7.712 7.318 1.00 41.91 68 GLN A N 1
ATOM 564 C CA . GLN A 1 68 ? -10.437 -7.250 7.169 1.00 41.91 68 GLN A CA 1
ATOM 565 C C . GLN A 1 68 ? -10.577 -6.079 6.175 1.00 41.91 68 GLN A C 1
ATOM 567 O O . GLN A 1 68 ? -11.606 -5.990 5.507 1.00 41.91 68 GLN A O 1
ATOM 572 N N . ALA A 1 69 ? -9.555 -5.221 6.020 1.00 42.62 69 ALA A N 1
ATOM 573 C CA . ALA A 1 69 ? -9.499 -4.224 4.936 1.00 42.62 69 ALA A CA 1
ATOM 574 C C . ALA A 1 69 ? -9.330 -4.899 3.560 1.00 42.62 69 ALA A C 1
ATOM 576 O O . ALA A 1 69 ? -10.008 -4.546 2.600 1.00 42.62 69 ALA A O 1
ATOM 577 N N . LEU A 1 70 ? -8.490 -5.936 3.489 1.00 43.16 70 LEU A N 1
ATOM 578 C CA . LEU A 1 70 ? -8.306 -6.798 2.320 1.00 43.16 70 LEU A CA 1
ATOM 579 C C . LEU A 1 70 ? -9.585 -7.587 1.986 1.00 43.16 70 LEU A C 1
ATOM 581 O O . LEU A 1 70 ? -9.888 -7.788 0.812 1.00 43.16 70 LEU A O 1
ATOM 585 N N . ALA A 1 71 ? -10.368 -7.980 3.000 1.00 40.66 71 ALA A N 1
ATOM 586 C CA . ALA A 1 71 ? -11.625 -8.710 2.822 1.00 40.66 71 ALA A CA 1
ATOM 587 C C . ALA A 1 71 ? -12.845 -7.820 2.488 1.00 40.66 71 ALA A C 1
ATOM 589 O O . ALA A 1 71 ? -13.860 -8.349 2.032 1.00 40.66 71 ALA A O 1
ATOM 590 N N . LYS A 1 72 ? -12.789 -6.489 2.689 1.00 44.75 72 LYS A N 1
ATOM 591 C CA . LYS A 1 72 ? -13.902 -5.551 2.411 1.00 44.75 72 LYS A CA 1
ATOM 592 C C . LYS A 1 72 ? -13.455 -4.183 1.820 1.00 44.75 72 LYS A C 1
ATOM 594 O O . LYS A 1 72 ? -13.777 -3.149 2.389 1.00 44.75 72 LYS A O 1
ATOM 599 N N . GLY A 1 73 ? -12.819 -4.174 0.634 1.00 49.91 73 GLY A N 1
ATOM 600 C CA . GLY A 1 73 ? -12.745 -3.047 -0.346 1.00 49.91 73 GLY A CA 1
ATOM 601 C C . GLY A 1 73 ? -11.968 -1.773 0.067 1.00 49.91 73 GLY A C 1
ATOM 602 O O . GLY A 1 73 ? -11.499 -1.691 1.194 1.00 49.91 73 GLY A O 1
ATOM 603 N N . PRO A 1 74 ? -11.836 -0.699 -0.751 1.00 57.41 74 PRO A N 1
ATOM 604 C CA . PRO A 1 74 ? -11.919 -0.487 -2.202 1.00 57.41 74 PRO A CA 1
ATOM 605 C C . PRO A 1 74 ? -10.700 0.318 -2.752 1.00 57.41 74 PRO A C 1
ATOM 607 O O . PRO A 1 74 ? -10.836 1.011 -3.758 1.00 57.41 74 PRO A O 1
ATOM 610 N N . ALA A 1 75 ? -9.553 0.330 -2.057 1.00 64.69 75 ALA A N 1
ATOM 611 C CA . ALA A 1 75 ? -8.461 1.265 -2.351 1.00 64.69 75 ALA A CA 1
ATOM 612 C C . ALA A 1 75 ? -7.795 0.956 -3.697 1.00 64.69 75 ALA A C 1
ATOM 614 O O . ALA A 1 75 ? -7.352 -0.175 -3.944 1.00 64.69 75 ALA A O 1
ATOM 615 N N . LEU A 1 76 ? -7.722 1.975 -4.552 1.00 80.69 76 LEU A N 1
ATOM 616 C CA . LEU A 1 76 ? -7.042 1.880 -5.834 1.00 80.69 76 LEU A CA 1
ATOM 617 C C . LEU A 1 76 ? -5.541 1.751 -5.595 1.00 80.69 76 LEU A C 1
ATOM 619 O O . LEU A 1 76 ? -4.957 2.483 -4.792 1.00 80.69 76 LEU A O 1
ATOM 623 N N . PHE A 1 77 ? -4.890 0.863 -6.341 1.00 84.50 77 PHE A N 1
ATOM 624 C CA . PHE A 1 77 ? -3.441 0.707 -6.278 1.00 84.50 77 PHE A CA 1
ATOM 625 C C . PHE A 1 77 ? -2.725 2.047 -6.512 1.00 84.50 77 PHE A C 1
ATOM 627 O O . PHE A 1 77 ? -1.724 2.338 -5.860 1.00 84.50 77 PHE A O 1
ATOM 634 N N . GLY A 1 78 ? -3.264 2.900 -7.392 1.00 81.44 78 GLY A N 1
ATOM 635 C CA . GLY A 1 78 ? -2.714 4.226 -7.673 1.00 81.44 78 GLY A CA 1
ATOM 636 C C . GLY A 1 78 ? -2.702 5.161 -6.458 1.00 81.44 78 GLY A C 1
ATOM 637 O O . GLY A 1 78 ? -1.743 5.908 -6.272 1.00 81.44 78 GLY A O 1
ATOM 638 N N . GLU A 1 79 ? -3.713 5.088 -5.591 1.00 78.56 79 GLU A N 1
ATOM 639 C CA . GLU A 1 79 ? -3.776 5.898 -4.367 1.00 78.56 79 GLU A CA 1
ATOM 640 C C . GLU A 1 79 ? -2.723 5.443 -3.353 1.00 78.56 79 GLU A C 1
ATOM 642 O O . GLU A 1 79 ? -2.018 6.261 -2.759 1.00 78.56 79 GLU A O 1
ATOM 647 N N . VAL A 1 80 ? -2.539 4.130 -3.214 1.00 79.44 80 VAL A N 1
ATOM 648 C CA . VAL A 1 80 ? -1.520 3.564 -2.320 1.00 79.44 80 VAL A CA 1
ATOM 649 C C . VAL A 1 80 ? -0.111 3.820 -2.853 1.00 79.44 80 VAL A C 1
ATOM 651 O O . VAL A 1 80 ? 0.793 4.148 -2.081 1.00 79.44 80 VAL A O 1
ATOM 654 N N . ALA A 1 81 ? 0.083 3.755 -4.172 1.00 84.31 81 ALA A N 1
ATOM 655 C CA . ALA A 1 81 ? 1.334 4.141 -4.813 1.00 84.31 81 ALA A CA 1
ATOM 656 C C . ALA A 1 81 ? 1.660 5.622 -4.556 1.00 84.31 81 ALA A C 1
ATOM 658 O O . ALA A 1 81 ? 2.798 5.945 -4.219 1.00 84.31 81 ALA A O 1
ATOM 659 N N . LYS A 1 82 ? 0.667 6.519 -4.615 1.00 81.06 82 LYS A N 1
ATOM 660 C CA . LYS A 1 82 ? 0.848 7.935 -4.264 1.00 81.06 82 LYS A CA 1
ATOM 661 C C . LYS A 1 82 ? 1.283 8.113 -2.806 1.00 81.06 82 LYS A C 1
ATOM 663 O O . LYS A 1 82 ? 2.270 8.798 -2.548 1.00 81.06 82 LYS A O 1
ATOM 668 N N . MET A 1 83 ? 0.631 7.428 -1.865 1.00 77.06 83 MET A N 1
ATOM 669 C CA . MET A 1 83 ? 1.046 7.442 -0.455 1.00 77.06 83 MET A CA 1
ATOM 670 C C . MET A 1 83 ? 2.466 6.890 -0.251 1.00 77.06 83 MET A C 1
ATOM 672 O O . MET A 1 83 ? 3.209 7.375 0.604 1.00 77.06 83 MET A O 1
ATOM 676 N N . TYR A 1 84 ? 2.865 5.876 -1.026 1.00 81.81 84 TYR A N 1
ATOM 677 C CA . TYR A 1 84 ? 4.234 5.359 -1.022 1.00 81.81 84 TYR A CA 1
ATOM 678 C C . TYR A 1 84 ? 5.236 6.417 -1.502 1.00 81.81 84 TYR A C 1
ATOM 680 O O . TYR A 1 84 ? 6.267 6.605 -0.847 1.00 81.81 84 TYR A O 1
ATOM 688 N N . LYS A 1 85 ? 4.913 7.154 -2.576 1.00 80.12 85 LYS A N 1
ATOM 689 C CA . LYS A 1 85 ? 5.740 8.265 -3.073 1.00 80.12 85 LYS A CA 1
ATOM 690 C C . LYS A 1 85 ? 5.910 9.348 -2.003 1.00 80.12 85 LYS A C 1
ATOM 692 O O . LYS A 1 85 ? 7.033 9.630 -1.600 1.00 80.12 85 LYS A O 1
ATOM 697 N N . GLU A 1 86 ? 4.804 9.872 -1.482 1.00 75.69 86 GLU A N 1
ATOM 698 C CA . GLU A 1 86 ? 4.791 10.983 -0.514 1.00 75.69 86 GLU A CA 1
ATOM 699 C C . GLU A 1 86 ? 5.369 10.606 0.861 1.00 75.69 86 GLU A C 1
ATOM 701 O O . GLU A 1 86 ? 5.881 11.450 1.593 1.00 75.69 86 GLU A O 1
ATOM 706 N N . GLY A 1 87 ? 5.266 9.335 1.252 1.00 76.75 87 GLY A N 1
ATOM 707 C CA . GLY A 1 87 ? 5.657 8.884 2.584 1.00 76.75 87 GLY A CA 1
ATOM 708 C C . GLY A 1 87 ? 7.050 8.266 2.661 1.00 76.75 87 GLY A C 1
ATOM 709 O O . GLY A 1 87 ? 7.804 8.564 3.592 1.00 76.75 87 GLY A O 1
ATOM 710 N N . TYR A 1 88 ? 7.356 7.332 1.758 1.00 75.88 88 TYR A N 1
ATOM 711 C CA . TYR A 1 88 ? 8.612 6.581 1.763 1.00 75.88 88 TYR A CA 1
ATOM 712 C C . TYR A 1 88 ? 9.637 7.240 0.847 1.00 75.88 88 TYR A C 1
ATOM 714 O O . TYR A 1 88 ? 10.725 7.571 1.313 1.00 75.88 88 TYR A O 1
ATOM 722 N N . LEU A 1 89 ? 9.279 7.491 -0.416 1.00 76.56 89 LEU A N 1
ATOM 723 C CA . LEU A 1 89 ? 10.221 8.061 -1.381 1.00 76.56 89 LEU A CA 1
ATOM 724 C C . LEU A 1 89 ? 10.601 9.507 -1.053 1.00 76.56 89 LEU A C 1
ATOM 726 O O . LEU A 1 89 ? 11.742 9.873 -1.294 1.00 76.56 89 LEU A O 1
ATOM 730 N N . SER A 1 90 ? 9.733 10.302 -0.426 1.00 75.62 90 SER A N 1
ATOM 731 C CA . SER A 1 90 ? 10.060 11.676 -0.005 1.00 75.62 90 SER A CA 1
ATOM 732 C C . SER A 1 90 ? 11.076 11.789 1.145 1.00 75.62 90 SER A C 1
ATOM 734 O O . SER A 1 90 ? 11.398 12.899 1.557 1.00 75.62 90 SER A O 1
ATOM 736 N N . ARG A 1 91 ? 11.590 10.680 1.695 1.00 77.00 91 ARG A N 1
ATOM 737 C CA . ARG A 1 91 ? 12.576 10.704 2.789 1.00 77.00 91 ARG A CA 1
ATOM 738 C C . ARG A 1 91 ? 14.000 10.848 2.250 1.00 77.00 91 ARG A C 1
ATOM 740 O O . ARG A 1 91 ? 14.599 9.878 1.780 1.00 77.00 91 ARG A O 1
ATOM 747 N N . ASP A 1 92 ? 14.527 12.069 2.314 1.00 73.44 92 ASP A N 1
ATOM 748 C CA . ASP A 1 92 ? 15.886 12.460 1.886 1.00 73.44 92 ASP A CA 1
ATOM 749 C C . ASP A 1 92 ? 17.019 11.816 2.682 1.00 73.44 92 ASP A C 1
ATOM 751 O O . ASP A 1 92 ? 18.105 11.607 2.150 1.00 73.44 92 ASP A O 1
ATOM 755 N N . ASP A 1 93 ? 16.747 11.434 3.920 1.00 76.19 93 ASP A N 1
ATOM 756 C CA . ASP A 1 93 ? 17.699 10.852 4.862 1.00 76.19 93 ASP A CA 1
ATOM 757 C C . ASP A 1 93 ? 17.791 9.318 4.779 1.00 76.19 93 ASP A C 1
ATOM 759 O O . ASP A 1 93 ? 18.791 8.738 5.196 1.00 76.1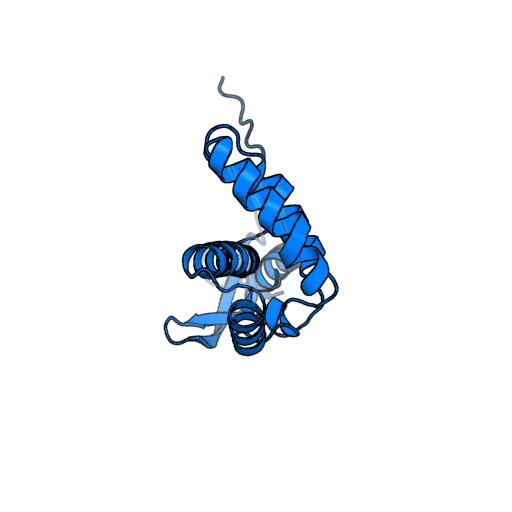9 93 ASP A O 1
ATOM 763 N N . GLN A 1 94 ? 16.764 8.646 4.245 1.00 75.38 94 GLN A N 1
ATOM 764 C CA . GLN A 1 94 ? 16.643 7.177 4.290 1.00 75.38 94 GLN A CA 1
ATOM 765 C C . GLN A 1 94 ? 16.877 6.489 2.947 1.00 75.38 94 GLN A C 1
ATOM 767 O O . GLN A 1 94 ? 17.121 5.281 2.911 1.00 75.38 94 GLN A O 1
ATOM 772 N N . ILE A 1 95 ? 16.765 7.222 1.838 1.00 80.06 95 ILE A N 1
ATOM 773 C CA . ILE A 1 95 ? 16.854 6.659 0.490 1.00 80.06 95 ILE A CA 1
ATOM 774 C C . ILE A 1 95 ? 17.785 7.523 -0.337 1.00 80.06 95 ILE A C 1
ATOM 776 O O . ILE A 1 95 ? 17.569 8.724 -0.492 1.00 80.06 95 ILE A O 1
ATOM 780 N N . SER A 1 96 ? 18.798 6.891 -0.927 1.00 84.81 96 SER A N 1
ATOM 781 C CA . SER A 1 96 ? 19.712 7.595 -1.814 1.00 84.81 96 SER A CA 1
ATOM 782 C C . SER A 1 96 ? 18.969 8.161 -3.029 1.00 84.81 96 SER A C 1
ATOM 784 O O . SER A 1 96 ? 18.108 7.507 -3.627 1.00 84.81 96 SER A O 1
ATOM 786 N N . LYS A 1 97 ? 19.349 9.377 -3.433 1.00 85.06 97 LYS A N 1
ATOM 787 C CA . LYS A 1 97 ? 18.811 10.071 -4.611 1.00 85.06 97 LYS A CA 1
ATOM 788 C C . LYS A 1 97 ? 18.708 9.189 -5.873 1.00 85.06 97 LYS A C 1
ATOM 790 O O . LYS A 1 97 ? 17.632 9.184 -6.471 1.00 85.06 97 LYS A O 1
ATOM 795 N N . PRO A 1 98 ? 19.735 8.409 -6.281 1.00 85.94 98 PRO A N 1
ATOM 796 C CA . PRO A 1 98 ? 19.621 7.561 -7.472 1.00 85.94 98 PRO A CA 1
ATOM 797 C C . PRO A 1 98 ? 18.571 6.450 -7.323 1.00 85.94 98 PRO A C 1
ATOM 799 O O . PRO A 1 98 ? 17.846 6.164 -8.272 1.00 85.94 98 PRO A O 1
ATOM 802 N N . THR A 1 99 ? 18.442 5.855 -6.133 1.00 84.31 99 THR A N 1
ATOM 803 C CA . THR A 1 99 ? 17.442 4.807 -5.869 1.00 84.31 99 THR A CA 1
ATOM 804 C C . THR A 1 99 ? 16.033 5.370 -5.948 1.00 84.31 99 THR A C 1
ATOM 806 O O . THR A 1 99 ? 15.160 4.757 -6.555 1.00 84.31 99 THR A O 1
ATOM 809 N N . ARG A 1 100 ? 15.821 6.574 -5.408 1.00 86.94 100 ARG A N 1
ATOM 810 C CA . ARG A 1 100 ? 14.523 7.243 -5.474 1.00 86.94 100 ARG A CA 1
ATOM 811 C C . ARG A 1 100 ? 14.099 7.542 -6.901 1.00 86.94 100 ARG A C 1
ATOM 813 O O . ARG A 1 100 ? 13.002 7.161 -7.283 1.00 86.94 100 ARG A O 1
ATOM 820 N N . ILE A 1 101 ? 14.975 8.183 -7.678 1.00 88.06 101 ILE A N 1
ATOM 821 C CA . ILE A 1 101 ? 14.692 8.521 -9.079 1.00 88.06 101 ILE A CA 1
ATOM 822 C C . ILE A 1 101 ? 14.358 7.248 -9.858 1.00 88.06 101 ILE A C 1
ATOM 824 O O . ILE A 1 101 ? 13.397 7.222 -10.627 1.00 88.06 101 ILE A O 1
ATOM 828 N N . LYS A 1 102 ? 15.117 6.170 -9.623 1.00 88.62 102 LYS A N 1
ATOM 829 C CA . LYS A 1 102 ? 14.855 4.871 -10.237 1.00 88.62 102 LYS A CA 1
ATOM 830 C C . LYS A 1 102 ? 13.470 4.343 -9.860 1.00 88.62 102 LYS A C 1
ATOM 832 O O . LYS A 1 102 ? 12.698 4.032 -10.762 1.00 88.62 102 LYS A O 1
ATOM 837 N N . GLU A 1 103 ? 13.154 4.222 -8.573 1.00 88.88 103 GLU A N 1
ATOM 838 C CA . GLU A 1 103 ? 11.865 3.675 -8.122 1.00 88.88 103 GLU A CA 1
ATOM 839 C C . GLU A 1 103 ? 10.680 4.525 -8.598 1.00 88.88 103 GLU A C 1
ATOM 841 O O . GLU A 1 103 ? 9.693 3.976 -9.083 1.00 88.88 103 GLU A O 1
ATOM 846 N N . GLU A 1 104 ? 10.802 5.850 -8.537 1.00 89.81 104 GLU A N 1
ATOM 847 C CA . GLU A 1 104 ? 9.795 6.787 -9.033 1.00 89.81 104 GLU A CA 1
ATOM 848 C C . GLU A 1 104 ? 9.556 6.622 -10.537 1.00 89.81 104 GLU A C 1
ATOM 850 O O . GLU A 1 104 ? 8.413 6.480 -10.963 1.00 89.81 104 GLU A O 1
ATOM 855 N N . SER A 1 105 ? 10.628 6.511 -11.327 1.00 91.06 105 SER A N 1
ATOM 856 C CA . SER A 1 105 ? 10.515 6.282 -12.772 1.00 91.06 105 SER A CA 1
ATOM 857 C C . SER A 1 105 ? 9.793 4.968 -13.085 1.00 91.06 105 SER A C 1
ATOM 859 O O . SER A 1 105 ? 8.945 4.925 -13.969 1.00 91.06 105 SER A O 1
ATOM 861 N N . HIS A 1 106 ? 10.079 3.886 -12.350 1.00 89.75 106 HIS A N 1
ATOM 862 C CA . HIS A 1 106 ? 9.409 2.596 -12.572 1.00 89.75 106 HIS A CA 1
ATOM 863 C C . HIS A 1 106 ? 7.925 2.646 -12.185 1.00 89.75 106 HIS A C 1
ATOM 865 O O . HIS A 1 106 ? 7.089 2.021 -12.844 1.00 89.75 106 HIS A O 1
ATOM 871 N N . LEU A 1 107 ? 7.592 3.393 -11.129 1.00 90.75 107 LEU A N 1
ATOM 872 C CA . LEU A 1 107 ? 6.212 3.598 -10.705 1.00 90.75 107 LEU A CA 1
ATOM 873 C C . LEU A 1 107 ? 5.412 4.365 -11.751 1.00 90.75 107 LEU A C 1
ATOM 875 O O . LEU A 1 107 ? 4.356 3.888 -12.166 1.00 90.75 107 LEU A O 1
ATOM 879 N N . ASP A 1 108 ? 5.933 5.505 -12.192 1.00 90.94 108 ASP A N 1
ATOM 880 C CA . ASP A 1 108 ? 5.213 6.420 -13.073 1.00 90.94 108 ASP A CA 1
ATOM 881 C C . ASP A 1 108 ? 5.115 5.885 -14.510 1.00 90.94 108 ASP A C 1
ATOM 883 O O . ASP A 1 108 ? 4.075 6.035 -15.147 1.00 90.94 108 ASP A O 1
ATOM 887 N N . LEU A 1 109 ? 6.162 5.218 -15.013 1.00 91.88 109 LEU A N 1
ATOM 888 C CA . LEU A 1 109 ? 6.205 4.739 -16.400 1.00 91.88 109 LEU A CA 1
ATOM 889 C C . LEU A 1 109 ? 5.522 3.386 -16.611 1.00 91.88 109 LEU A C 1
ATOM 891 O O . LEU A 1 109 ? 5.015 3.126 -17.701 1.00 91.88 109 LEU A O 1
ATOM 895 N N . HIS A 1 110 ? 5.522 2.505 -15.605 1.00 92.06 110 HIS A N 1
ATOM 896 C CA . HIS A 1 110 ? 5.122 1.109 -15.806 1.00 92.06 110 HIS A CA 1
ATOM 897 C C . HIS A 1 110 ? 4.030 0.649 -14.844 1.00 92.06 110 HIS A C 1
ATOM 899 O O . HIS A 1 110 ? 2.987 0.159 -15.280 1.00 92.06 110 HIS A O 1
ATOM 905 N N . ILE A 1 111 ? 4.243 0.806 -13.536 1.00 91.00 111 ILE A N 1
ATOM 906 C CA . ILE A 1 111 ? 3.380 0.169 -12.534 1.00 91.00 111 ILE A CA 1
ATOM 907 C C . ILE A 1 111 ? 2.030 0.896 -12.420 1.00 91.00 111 ILE A C 1
ATOM 909 O O . ILE A 1 111 ? 0.983 0.253 -12.508 1.00 91.00 111 ILE A O 1
ATOM 913 N N . ILE A 1 112 ? 2.024 2.223 -12.257 1.00 90.69 112 ILE A N 1
ATOM 914 C CA . ILE A 1 112 ? 0.790 3.016 -12.120 1.00 90.69 112 ILE A CA 1
ATOM 915 C C . ILE A 1 112 ? -0.057 2.971 -13.402 1.00 90.69 112 ILE A C 1
ATOM 917 O O . ILE A 1 112 ? -1.259 2.719 -13.282 1.00 90.69 112 ILE A O 1
ATOM 921 N N . PRO A 1 113 ? 0.506 3.127 -14.617 1.00 93.56 113 PRO A N 1
ATOM 922 C CA . PRO A 1 113 ? -0.277 2.997 -15.845 1.00 93.56 113 PRO A CA 1
ATOM 923 C C . PRO A 1 113 ? -0.955 1.631 -15.989 1.00 93.56 113 PRO A C 1
ATOM 925 O O . PRO A 1 113 ? -2.092 1.557 -16.458 1.00 93.56 113 PRO A O 1
ATOM 928 N N . ARG A 1 114 ? -0.289 0.550 -15.557 1.00 92.62 114 ARG A N 1
ATOM 929 C CA . ARG A 1 114 ? -0.821 -0.811 -15.688 1.00 92.62 114 ARG A CA 1
ATOM 930 C C . ARG A 1 114 ? -1.841 -1.171 -14.613 1.00 92.62 114 ARG A C 1
ATOM 932 O O . ARG A 1 114 ? -2.858 -1.784 -14.941 1.00 92.62 114 ARG A O 1
ATOM 939 N N . TRP A 1 115 ? -1.551 -0.845 -13.356 1.00 91.00 115 TRP A N 1
ATOM 940 C CA . TRP A 1 115 ? -2.266 -1.372 -12.188 1.00 91.00 115 TRP A CA 1
ATOM 941 C C . TRP A 1 115 ? -3.017 -0.305 -11.395 1.00 91.00 115 TR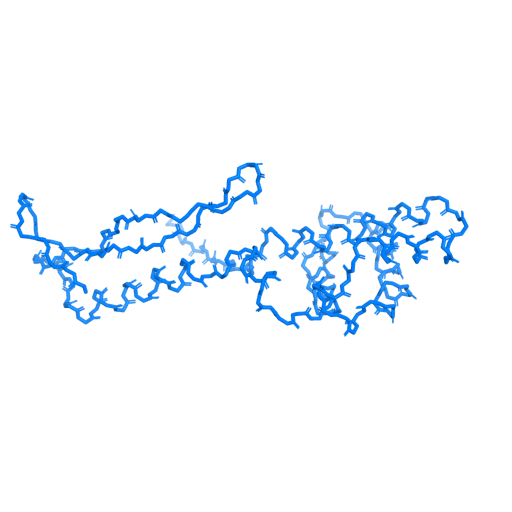P A C 1
ATOM 943 O O . TRP A 1 115 ? -3.876 -0.641 -10.592 1.00 91.00 115 TRP A O 1
ATOM 953 N N . GLY A 1 116 ? -2.761 0.982 -11.637 1.00 85.19 116 GLY A N 1
ATOM 954 C CA . GLY A 1 116 ? -3.260 2.077 -10.801 1.00 85.19 116 GLY A CA 1
ATOM 955 C C . GLY A 1 116 ? -4.784 2.174 -10.691 1.00 85.19 116 GLY A C 1
ATOM 956 O O . GLY A 1 116 ? -5.278 2.651 -9.674 1.00 85.19 116 GLY A O 1
ATOM 957 N N . LYS A 1 117 ? -5.518 1.700 -11.708 1.00 85.62 117 LYS A N 1
ATOM 958 C CA . LYS A 1 117 ? -6.993 1.678 -11.752 1.00 85.62 117 LYS A CA 1
ATOM 959 C C . LYS A 1 117 ? -7.621 0.467 -11.059 1.00 85.62 117 LYS A C 1
ATOM 961 O O . LYS A 1 117 ? -8.833 0.451 -10.879 1.00 85.62 117 LYS A O 1
ATOM 966 N N . TYR A 1 118 ? -6.822 -0.538 -10.725 1.00 83.88 118 TYR A N 1
ATOM 967 C CA . TYR A 1 118 ? -7.295 -1.755 -10.081 1.00 83.88 118 TYR A CA 1
ATOM 968 C C . TYR A 1 118 ? -7.269 -1.569 -8.574 1.00 83.88 118 TYR A C 1
ATOM 970 O O . TYR A 1 118 ? -6.407 -0.870 -8.025 1.00 83.88 118 TYR A O 1
ATOM 978 N N . ARG A 1 119 ? -8.206 -2.213 -7.890 1.00 81.12 119 ARG A N 1
ATOM 979 C CA . ARG A 1 119 ? -8.149 -2.321 -6.437 1.00 81.12 119 ARG A CA 1
ATOM 980 C C . ARG A 1 119 ? -7.082 -3.330 -6.042 1.00 81.12 119 ARG A C 1
ATOM 982 O O . ARG A 1 119 ? -6.812 -4.278 -6.770 1.00 81.12 119 ARG A O 1
ATOM 989 N N . LEU A 1 120 ? -6.497 -3.162 -4.861 1.00 76.69 120 LEU A N 1
ATOM 990 C CA . LEU A 1 120 ? -5.465 -4.082 -4.362 1.00 76.69 120 LEU A CA 1
ATOM 991 C C . LEU A 1 120 ? -5.913 -5.556 -4.347 1.00 76.69 120 LEU A C 1
ATOM 993 O O . LEU A 1 120 ? -5.100 -6.438 -4.595 1.00 76.69 120 LEU A O 1
ATOM 997 N N . ASN A 1 121 ? -7.196 -5.821 -4.090 1.00 72.44 121 ASN A N 1
ATOM 998 C CA . ASN A 1 121 ? -7.775 -7.168 -4.083 1.00 72.44 121 ASN A CA 1
ATOM 999 C C . ASN A 1 121 ? -8.104 -7.717 -5.486 1.00 72.44 121 ASN A C 1
ATOM 1001 O O . ASN A 1 121 ? -8.380 -8.904 -5.621 1.00 72.44 121 ASN A O 1
ATOM 1005 N N . GLU A 1 122 ? -8.082 -6.868 -6.514 1.00 76.75 122 GLU A N 1
ATOM 1006 C CA . GLU A 1 122 ? -8.315 -7.221 -7.921 1.00 76.75 122 GLU A CA 1
ATOM 1007 C C . GLU A 1 122 ? -7.007 -7.480 -8.675 1.00 76.75 122 GLU A C 1
ATOM 1009 O O . GLU A 1 122 ? -7.034 -7.671 -9.887 1.00 76.75 122 GLU A O 1
ATOM 1014 N N . ILE A 1 123 ? -5.863 -7.457 -7.984 1.00 81.62 123 ILE A N 1
ATOM 1015 C CA . ILE A 1 123 ? -4.547 -7.714 -8.569 1.00 81.62 123 ILE A CA 1
ATOM 1016 C C . ILE A 1 123 ? -4.045 -9.067 -8.049 1.00 81.62 123 ILE A C 1
ATOM 1018 O O . ILE A 1 123 ? -3.431 -9.126 -6.979 1.00 81.62 123 ILE A O 1
ATOM 1022 N N . PRO A 1 124 ? -4.290 -10.173 -8.774 1.00 78.62 124 PRO A N 1
ATOM 1023 C CA . PRO A 1 124 ? -3.733 -11.466 -8.419 1.00 78.62 124 PRO A CA 1
ATOM 1024 C C . PRO A 1 124 ? -2.201 -11.433 -8.496 1.00 78.62 124 PRO A C 1
ATOM 1026 O O . PRO A 1 124 ? -1.649 -10.910 -9.467 1.00 78.62 124 PRO A O 1
ATOM 1029 N N . PRO A 1 125 ? -1.484 -12.062 -7.546 1.00 78.62 125 PRO A N 1
ATOM 1030 C CA . PRO A 1 125 ? -0.027 -12.175 -7.620 1.00 78.62 125 PRO A CA 1
ATOM 1031 C C . PRO A 1 125 ? 0.454 -12.831 -8.919 1.00 78.62 125 PRO A C 1
ATOM 1033 O O . PRO A 1 125 ? 1.469 -12.426 -9.477 1.00 78.62 125 PRO A O 1
ATOM 1036 N N . LYS A 1 126 ? -0.303 -13.810 -9.431 1.00 81.56 126 LYS A N 1
ATOM 1037 C CA . LYS A 1 126 ? -0.001 -14.480 -10.698 1.00 81.56 126 LYS A CA 1
ATOM 1038 C C . LYS A 1 126 ? -0.043 -13.515 -11.885 1.00 81.56 126 LYS A C 1
ATOM 1040 O O . LYS A 1 126 ? 0.881 -13.520 -12.684 1.00 81.56 126 LYS A O 1
ATOM 1045 N N . ASP A 1 127 ? -1.048 -12.648 -11.958 1.00 85.38 127 ASP A N 1
ATOM 1046 C CA . ASP A 1 127 ? -1.189 -11.688 -13.058 1.00 85.38 127 ASP A CA 1
ATOM 1047 C C . ASP A 1 127 ? -0.054 -10.656 -13.058 1.00 85.38 127 ASP A C 1
ATOM 1049 O O . ASP A 1 127 ? 0.375 -10.191 -14.116 1.00 85.38 127 ASP A O 1
ATOM 1053 N N . VAL A 1 128 ? 0.462 -10.312 -11.872 1.00 88.75 128 VAL A N 1
ATOM 1054 C CA . VAL A 1 128 ? 1.662 -9.478 -11.737 1.00 88.75 128 VAL A CA 1
ATOM 1055 C C . VAL A 1 128 ? 2.882 -10.207 -12.288 1.00 88.75 128 VAL A C 1
ATOM 1057 O O . VAL A 1 128 ? 3.622 -9.621 -13.074 1.00 88.75 128 VAL A O 1
ATOM 1060 N N . GLU A 1 129 ? 3.091 -11.470 -11.914 1.00 87.75 129 GLU A N 1
ATOM 1061 C CA . GLU A 1 129 ? 4.193 -12.279 -12.443 1.00 87.75 129 GLU A CA 1
ATOM 1062 C C . GLU A 1 129 ? 4.095 -12.425 -13.964 1.00 87.75 129 GLU A C 1
ATOM 1064 O O . GLU A 1 129 ? 5.034 -12.070 -14.674 1.00 87.75 129 GLU A O 1
ATOM 1069 N N . ASP A 1 130 ? 2.943 -12.838 -14.484 1.00 92.38 130 ASP A N 1
ATOM 1070 C CA . ASP A 1 130 ? 2.728 -13.010 -15.920 1.00 92.38 130 ASP A CA 1
ATOM 1071 C C . ASP A 1 130 ? 2.968 -11.690 -16.675 1.00 92.38 130 ASP A C 1
ATOM 1073 O O . ASP A 1 130 ? 3.637 -11.669 -17.710 1.00 92.38 130 ASP A O 1
ATOM 1077 N N . TRP A 1 131 ? 2.513 -10.553 -16.138 1.00 94.31 131 TRP A N 1
ATOM 1078 C CA . TRP A 1 131 ? 2.812 -9.237 -16.710 1.00 94.31 131 TRP A CA 1
ATOM 1079 C C . TRP A 1 131 ? 4.313 -8.923 -16.713 1.00 94.31 131 TRP A C 1
ATOM 1081 O O . TRP A 1 131 ? 4.834 -8.461 -17.731 1.00 94.31 131 TRP A O 1
ATOM 1091 N N . LEU A 1 132 ? 5.025 -9.185 -15.614 1.00 92.94 132 LEU A N 1
ATOM 1092 C CA . LEU A 1 132 ? 6.463 -8.932 -15.520 1.00 92.94 132 LEU A CA 1
ATOM 1093 C C . LEU A 1 132 ? 7.246 -9.758 -16.542 1.00 92.94 132 LEU A C 1
ATOM 1095 O O . LEU A 1 132 ? 8.133 -9.218 -17.201 1.00 92.94 132 LEU A O 1
ATOM 1099 N N . TYR A 1 133 ? 6.924 -11.046 -16.679 1.00 92.12 133 TYR A N 1
ATOM 1100 C CA . TYR A 1 133 ? 7.592 -11.950 -17.617 1.00 92.12 133 TYR A CA 1
ATOM 1101 C C . TYR A 1 133 ? 7.284 -11.629 -19.084 1.00 92.12 133 TYR A C 1
ATOM 1103 O O . TYR A 1 133 ? 8.163 -11.822 -19.917 1.00 92.12 133 TYR A O 1
ATOM 1111 N N . ASN A 1 134 ? 6.097 -11.099 -19.391 1.00 93.31 134 ASN A N 1
ATOM 1112 C CA . ASN A 1 134 ? 5.711 -10.741 -20.761 1.00 93.31 134 ASN A CA 1
ATOM 1113 C C . ASN A 1 134 ? 6.130 -9.323 -21.185 1.00 93.31 134 ASN A C 1
ATOM 1115 O O . ASN A 1 134 ? 6.177 -9.036 -22.376 1.00 93.31 134 ASN A O 1
ATOM 1119 N N . THR A 1 135 ? 6.395 -8.420 -20.235 1.00 91.12 135 THR A N 1
ATOM 1120 C CA . THR A 1 135 ? 6.677 -7.000 -20.536 1.00 91.12 135 THR A CA 1
ATOM 1121 C C . THR A 1 135 ? 8.167 -6.667 -20.491 1.00 91.12 135 THR A C 1
ATOM 1123 O O . THR A 1 135 ? 8.599 -5.711 -21.132 1.00 91.12 135 THR A O 1
ATOM 1126 N N . PHE A 1 136 ? 8.964 -7.419 -19.724 1.00 91.81 136 PHE A N 1
ATOM 1127 C CA . PHE A 1 136 ? 10.372 -7.097 -19.496 1.00 91.81 136 PHE A CA 1
ATOM 1128 C C . PHE A 1 136 ? 11.278 -8.307 -19.705 1.00 91.81 136 PHE A C 1
ATOM 1130 O O . PHE A 1 136 ? 11.249 -9.267 -18.934 1.00 91.81 136 PHE A O 1
ATOM 1137 N N . ASP A 1 137 ? 12.192 -8.192 -20.664 1.00 88.06 137 ASP A N 1
ATOM 1138 C CA . ASP A 1 137 ? 13.169 -9.246 -20.952 1.00 88.06 137 ASP A CA 1
ATOM 1139 C C . ASP A 1 137 ? 14.215 -9.362 -19.833 1.00 88.06 137 ASP A C 1
ATOM 1141 O O . ASP A 1 137 ? 14.596 -10.453 -19.388 1.00 88.06 137 ASP A O 1
ATOM 1145 N N . TYR A 1 138 ? 14.644 -8.217 -19.295 1.00 92.44 138 TYR A N 1
ATOM 1146 C CA . TYR A 1 138 ? 15.734 -8.176 -18.331 1.00 92.44 138 TYR A CA 1
ATOM 1147 C C . TYR A 1 138 ? 15.288 -8.578 -16.924 1.00 92.44 138 TYR A C 1
ATOM 1149 O O . TYR A 1 138 ? 14.378 -7.995 -16.325 1.00 92.44 138 TYR A O 1
ATOM 1157 N N . TRP A 1 139 ? 15.979 -9.571 -16.360 1.00 89.75 139 TRP A N 1
ATOM 1158 C CA . TRP A 1 139 ? 15.670 -10.114 -15.038 1.00 89.75 139 TRP A CA 1
ATOM 1159 C C . TRP A 1 139 ? 15.713 -9.051 -13.933 1.00 89.75 139 TRP A C 1
ATOM 1161 O O . TRP A 1 139 ? 14.810 -8.999 -13.100 1.00 89.75 139 TRP A O 1
ATOM 1171 N N . TRP A 1 140 ? 16.706 -8.157 -13.946 1.00 87.56 140 TRP A N 1
ATOM 1172 C CA . TRP A 1 140 ? 16.831 -7.131 -12.906 1.00 87.56 140 TRP A CA 1
ATOM 1173 C C . TRP A 1 140 ? 15.703 -6.101 -12.947 1.00 87.56 140 TRP A C 1
ATOM 1175 O O . TRP A 1 140 ? 15.321 -5.584 -11.899 1.00 87.56 140 TRP A O 1
ATOM 1185 N N . THR A 1 141 ? 15.145 -5.823 -14.128 1.00 88.69 141 THR A N 1
ATOM 1186 C CA . THR A 1 141 ? 13.981 -4.939 -14.275 1.00 88.69 141 THR A CA 1
ATOM 1187 C C . THR A 1 141 ? 12.747 -5.596 -13.665 1.00 88.69 141 THR A C 1
ATOM 1189 O O . THR A 1 141 ? 12.077 -4.986 -12.833 1.00 88.69 141 THR A O 1
ATOM 1192 N N . ARG A 1 142 ? 12.515 -6.882 -13.966 1.00 91.88 142 ARG A N 1
ATOM 1193 C CA . ARG A 1 142 ? 11.445 -7.672 -13.333 1.00 91.88 142 ARG A CA 1
ATOM 1194 C C . ARG A 1 142 ? 11.604 -7.735 -11.820 1.00 91.88 142 ARG A C 1
ATOM 1196 O O . ARG A 1 142 ? 10.642 -7.527 -11.088 1.00 91.88 142 ARG A O 1
ATOM 1203 N N . HIS A 1 143 ? 12.822 -7.983 -11.342 1.00 90.38 143 HIS A N 1
ATOM 1204 C CA . HIS A 1 143 ? 13.127 -8.028 -9.916 1.00 90.38 143 HIS A CA 1
ATOM 1205 C C . HIS A 1 143 ? 12.864 -6.680 -9.233 1.00 90.38 143 HIS A C 1
ATOM 1207 O O . HIS A 1 143 ? 12.201 -6.648 -8.198 1.00 90.38 143 HIS A O 1
ATOM 1213 N N . ALA A 1 144 ? 13.313 -5.569 -9.826 1.00 87.50 144 ALA A N 1
ATOM 1214 C CA . ALA A 1 144 ? 13.073 -4.230 -9.294 1.00 87.50 144 ALA A CA 1
ATOM 1215 C C . ALA A 1 144 ? 11.574 -3.907 -9.217 1.00 87.50 144 ALA A C 1
ATOM 1217 O O . ALA A 1 144 ? 11.099 -3.452 -8.179 1.00 87.50 144 ALA A O 1
ATOM 1218 N N . MET A 1 145 ? 10.809 -4.194 -10.272 1.00 90.56 145 MET A N 1
ATOM 1219 C CA . MET A 1 145 ? 9.364 -3.950 -10.277 1.00 90.56 145 MET A CA 1
ATOM 1220 C C . MET A 1 145 ? 8.617 -4.829 -9.276 1.00 90.56 145 MET A C 1
ATOM 1222 O O . MET A 1 145 ? 7.793 -4.316 -8.520 1.00 90.56 145 MET A O 1
ATOM 1226 N N . ARG A 1 146 ? 8.959 -6.121 -9.195 1.00 89.12 146 ARG A N 1
ATOM 1227 C CA . ARG A 1 146 ? 8.411 -7.039 -8.186 1.00 89.12 146 ARG A CA 1
ATOM 1228 C C . ARG A 1 146 ? 8.689 -6.540 -6.771 1.00 89.12 146 ARG A C 1
ATOM 1230 O O . ARG A 1 146 ? 7.802 -6.559 -5.923 1.00 89.12 146 ARG A O 1
ATOM 1237 N N . PHE A 1 147 ? 9.905 -6.060 -6.523 1.00 88.88 147 PHE A N 1
ATOM 1238 C CA . PHE A 1 147 ? 10.300 -5.525 -5.225 1.00 88.88 147 PHE A CA 1
ATOM 1239 C C . PHE A 1 147 ? 9.503 -4.267 -4.851 1.00 88.88 147 PHE A C 1
ATOM 1241 O O . PHE A 1 147 ? 8.992 -4.178 -3.733 1.00 88.88 147 PHE A O 1
ATOM 1248 N N . ILE A 1 148 ? 9.339 -3.326 -5.787 1.00 88.62 148 ILE A N 1
ATOM 1249 C CA . ILE A 1 148 ? 8.545 -2.105 -5.581 1.00 88.62 148 ILE A CA 1
ATOM 1250 C C . ILE A 1 148 ? 7.074 -2.453 -5.316 1.00 88.62 148 ILE A C 1
ATOM 1252 O O . ILE A 1 148 ? 6.501 -1.984 -4.333 1.00 88.62 148 ILE A O 1
ATOM 1256 N N . MET A 1 149 ? 6.466 -3.313 -6.139 1.00 87.25 149 MET A N 1
ATOM 1257 C CA . MET A 1 149 ? 5.075 -3.735 -5.943 1.00 87.25 149 MET A CA 1
ATOM 1258 C C . MET A 1 149 ? 4.897 -4.450 -4.603 1.00 87.25 149 MET A C 1
ATOM 1260 O O . MET A 1 149 ? 4.005 -4.092 -3.838 1.00 87.25 149 MET A O 1
ATOM 1264 N N . GLY A 1 150 ? 5.790 -5.379 -4.254 1.00 83.94 150 GLY A N 1
ATOM 1265 C CA . GLY A 1 150 ? 5.766 -6.072 -2.965 1.00 83.94 150 GLY A CA 1
ATOM 1266 C C . GLY A 1 150 ? 5.890 -5.124 -1.769 1.00 83.94 150 GLY A C 1
ATOM 1267 O O . GLY A 1 150 ? 5.237 -5.330 -0.748 1.00 83.94 150 GLY A O 1
ATOM 1268 N N . ARG A 1 151 ? 6.670 -4.043 -1.889 1.00 82.81 151 ARG A N 1
ATOM 1269 C CA . ARG A 1 151 ? 6.726 -2.984 -0.870 1.00 82.81 151 ARG A CA 1
ATOM 1270 C C . ARG A 1 151 ? 5.424 -2.208 -0.754 1.00 82.81 151 ARG A C 1
ATOM 1272 O O . ARG A 1 151 ? 5.039 -1.893 0.366 1.00 82.81 151 ARG A O 1
ATOM 1279 N N . ILE A 1 152 ? 4.759 -1.909 -1.866 1.00 82.19 152 ILE A N 1
ATOM 1280 C CA . ILE A 1 152 ? 3.461 -1.224 -1.866 1.00 82.19 152 ILE A CA 1
ATOM 1281 C C . ILE A 1 152 ? 2.398 -2.106 -1.213 1.00 82.19 152 ILE A C 1
ATOM 1283 O O . ILE A 1 152 ? 1.718 -1.632 -0.306 1.00 82.19 152 ILE A O 1
ATOM 1287 N N . PHE A 1 153 ? 2.320 -3.389 -1.578 1.00 77.56 153 PHE A N 1
ATOM 1288 C CA . PHE A 1 153 ? 1.426 -4.350 -0.925 1.00 77.56 153 PHE A CA 1
ATOM 1289 C C . PHE A 1 153 ? 1.741 -4.472 0.568 1.00 77.56 153 PHE A C 1
ATOM 1291 O O . PHE A 1 153 ? 0.862 -4.267 1.395 1.00 77.56 153 PHE A O 1
ATOM 1298 N N . ARG A 1 154 ? 3.013 -4.644 0.949 1.00 71.44 154 ARG A N 1
ATOM 1299 C CA . ARG A 1 154 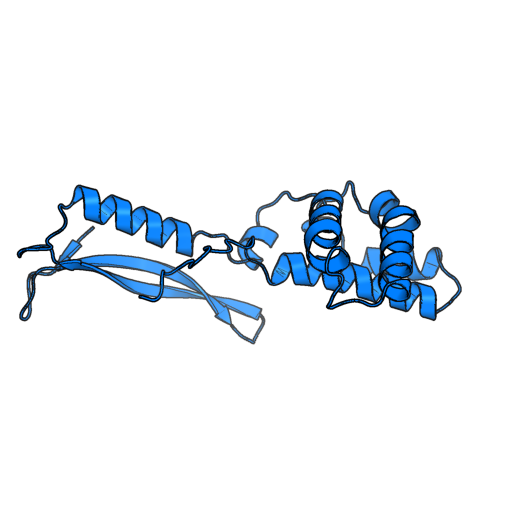? 3.400 -4.706 2.367 1.00 71.44 154 ARG A CA 1
ATOM 1300 C C . ARG A 1 154 ? 3.120 -3.405 3.120 1.00 71.44 154 ARG A C 1
ATOM 1302 O O . ARG A 1 154 ? 2.818 -3.423 4.307 1.00 71.44 154 ARG A O 1
ATOM 1309 N N . LYS A 1 155 ? 3.249 -2.248 2.468 1.00 65.94 155 LYS A N 1
ATOM 1310 C CA . LYS A 1 155 ? 2.927 -0.947 3.068 1.00 65.94 155 LYS A CA 1
ATOM 1311 C C . LYS A 1 155 ? 1.425 -0.806 3.269 1.00 65.94 155 LYS A C 1
ATOM 1313 O O . LYS A 1 155 ? 1.020 -0.311 4.319 1.00 65.94 155 LYS A O 1
ATOM 1318 N N . ALA A 1 156 ? 0.648 -1.288 2.302 1.00 63.94 156 ALA A N 1
ATOM 1319 C CA . ALA A 1 156 ? -0.782 -1.465 2.443 1.00 63.94 156 ALA A CA 1
ATOM 1320 C C . ALA A 1 156 ? -1.120 -2.458 3.557 1.00 63.94 156 ALA A C 1
ATOM 1322 O O . ALA A 1 156 ? -2.199 -2.278 4.095 1.00 63.94 156 ALA A O 1
ATOM 1323 N N . GLU A 1 157 ? -0.206 -3.401 3.895 1.00 55.22 157 GLU A N 1
ATOM 1324 C CA . GLU A 1 157 ? -0.252 -4.453 4.942 1.00 55.22 157 GLU A CA 1
ATOM 1325 C C . GLU A 1 157 ? 0.325 -4.159 6.329 1.00 55.22 157 GLU A C 1
ATOM 1327 O O . GLU A 1 157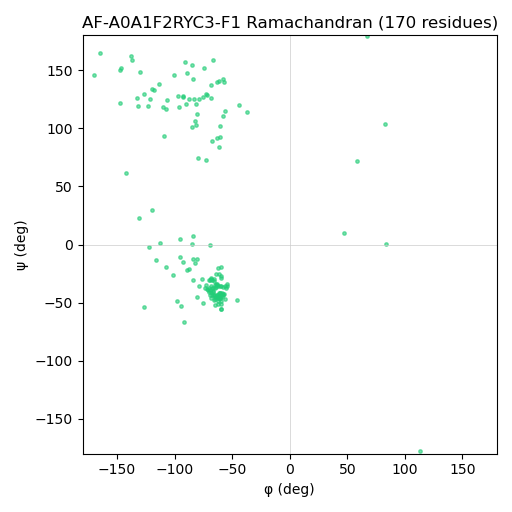 ? 0.010 -4.867 7.284 1.00 55.22 157 GLU A O 1
ATOM 1332 N N . GLY A 1 158 ? 1.121 -3.107 6.486 1.00 43.69 158 GLY A N 1
ATOM 1333 C CA . GLY A 1 158 ? 1.835 -2.821 7.734 1.00 43.69 158 GLY A CA 1
ATOM 1334 C C . GLY A 1 158 ? 1.531 -1.461 8.361 1.00 43.69 158 GLY A C 1
ATOM 1335 O O . GLY A 1 158 ? 2.090 -1.147 9.408 1.00 43.69 158 GLY A O 1
ATOM 1336 N N . GLY A 1 159 ? 0.697 -0.617 7.747 1.00 46.59 159 GLY A N 1
ATOM 1337 C CA . GLY A 1 159 ? 0.372 0.711 8.275 1.00 46.59 159 GLY A CA 1
ATOM 1338 C C . GLY A 1 159 ? -1.060 1.107 7.922 1.00 46.59 159 GLY A C 1
ATOM 1339 O O . GLY A 1 159 ? -1.399 1.209 6.755 1.00 46.59 159 GLY A O 1
ATOM 1340 N N . GLY A 1 160 ? -1.940 1.397 8.880 1.00 36.66 160 GLY A N 1
ATOM 1341 C CA . GLY A 1 160 ? -1.602 2.271 9.997 1.00 36.66 160 GLY A CA 1
ATOM 1342 C C . GLY A 1 160 ? -1.178 3.613 9.411 1.00 36.66 160 GLY A C 1
ATOM 1343 O O . GLY A 1 160 ? 0.010 3.928 9.354 1.00 36.66 160 GLY A O 1
ATOM 1344 N N . CYS A 1 161 ? -2.159 4.350 8.880 1.00 31.28 161 CYS A N 1
ATOM 1345 C CA . CYS A 1 161 ? -2.014 5.752 8.520 1.00 31.28 161 CYS A CA 1
ATOM 1346 C C . CYS A 1 161 ? -1.280 6.438 9.671 1.00 31.28 161 CYS A C 1
ATOM 1348 O O . CYS A 1 161 ? -1.733 6.367 10.814 1.00 31.28 161 CYS A O 1
ATOM 1350 N N . GLY A 1 162 ? -0.113 7.016 9.395 1.00 34.91 162 GLY A N 1
ATOM 1351 C CA . GLY A 1 162 ? 0.689 7.668 10.413 1.00 34.91 162 GLY A CA 1
ATOM 1352 C C . GLY A 1 162 ? -0.092 8.813 11.046 1.00 34.91 162 GLY A C 1
ATOM 1353 O O . GLY A 1 162 ? 0.003 9.946 10.589 1.00 34.91 162 GLY A O 1
ATOM 1354 N N . LYS A 1 163 ? -0.801 8.546 12.146 1.00 27.48 163 LYS A N 1
ATOM 1355 C CA . LYS A 1 163 ? -0.927 9.528 13.214 1.00 27.48 163 LYS A CA 1
ATOM 1356 C C . LYS A 1 163 ? 0.468 9.657 13.803 1.00 27.48 163 LYS A C 1
ATOM 1358 O O . LYS A 1 163 ? 0.850 8.928 14.712 1.00 27.48 163 LYS A O 1
ATOM 1363 N N . LYS A 1 164 ? 1.251 10.576 13.240 1.00 31.44 164 LYS A N 1
ATOM 1364 C CA . LYS A 1 164 ? 2.240 11.281 14.044 1.00 31.44 164 LYS A CA 1
ATOM 1365 C C . LYS A 1 164 ? 1.424 12.058 15.075 1.00 31.44 164 LYS A C 1
ATOM 1367 O 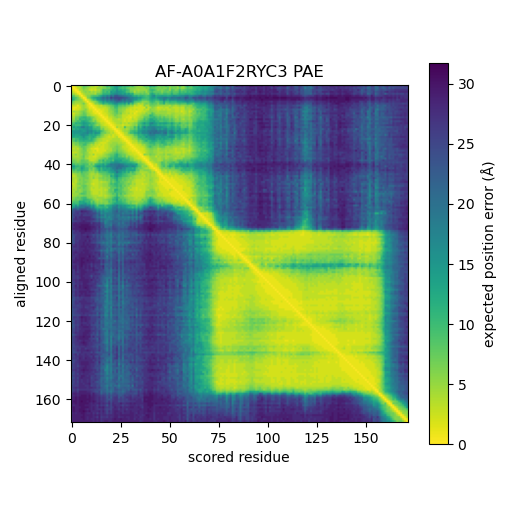O . LYS A 1 164 ? 0.952 13.151 14.790 1.00 31.44 164 LYS A O 1
ATOM 1372 N N . GLU A 1 165 ? 1.183 11.457 16.237 1.00 27.39 165 GLU A N 1
ATOM 1373 C CA . GLU A 1 165 ? 0.995 12.254 17.442 1.00 27.39 165 GLU A CA 1
ATOM 1374 C C . GLU A 1 165 ? 2.306 13.017 17.617 1.00 27.39 165 GLU A C 1
ATOM 1376 O O . GLU A 1 165 ? 3.342 12.461 17.981 1.00 27.39 165 GLU A O 1
ATOM 1381 N N . SER A 1 166 ? 2.281 14.290 17.236 1.00 30.39 166 SER A N 1
ATOM 1382 C CA . SER A 1 166 ? 3.257 15.284 17.642 1.00 30.39 166 SER A CA 1
ATOM 1383 C C . SER A 1 166 ? 3.182 15.400 19.163 1.00 30.39 166 SER A C 1
ATOM 1385 O O . SER A 1 166 ? 2.507 16.262 19.716 1.00 30.39 166 SER A O 1
ATOM 1387 N N . ALA A 1 167 ? 3.884 14.504 19.853 1.00 32.53 167 ALA A N 1
ATOM 1388 C CA . ALA A 1 167 ? 4.277 14.695 21.235 1.00 32.53 167 ALA A CA 1
ATOM 1389 C C . ALA A 1 167 ? 5.388 15.753 21.272 1.00 32.53 167 ALA A C 1
ATOM 1391 O O . ALA A 1 167 ? 6.555 15.453 21.510 1.00 32.53 167 ALA A O 1
ATOM 1392 N N . THR A 1 168 ? 5.023 17.015 21.042 1.00 33.88 168 THR A N 1
ATOM 1393 C CA . THR A 1 168 ? 5.801 18.138 21.568 1.00 33.88 168 THR A CA 1
ATOM 1394 C C . THR A 1 168 ? 5.409 18.279 23.032 1.00 33.88 168 THR A C 1
ATOM 1396 O O . THR A 1 168 ? 4.634 19.154 23.412 1.00 33.88 168 THR A O 1
ATOM 1399 N N . GLN A 1 169 ? 5.894 17.358 23.865 1.00 35.31 169 GLN A N 1
ATOM 1400 C CA . GLN A 1 169 ? 5.852 17.551 25.303 1.00 35.31 169 GLN A CA 1
ATOM 1401 C C . GLN A 1 169 ? 7.027 18.445 25.674 1.00 35.31 169 GLN A C 1
ATOM 1403 O O . GLN A 1 169 ? 8.184 18.030 25.687 1.00 35.31 169 GLN A O 1
ATOM 1408 N N . SER A 1 170 ? 6.668 19.703 25.912 1.00 35.81 170 SER A N 1
ATOM 1409 C CA . SER A 1 170 ? 7.457 20.730 26.575 1.00 35.81 170 SER A CA 1
ATOM 1410 C C . SER A 1 170 ? 8.279 20.124 27.719 1.00 35.81 170 SER A C 1
ATOM 1412 O O . SER A 1 170 ? 7.719 19.619 28.697 1.00 35.81 170 SER A O 1
ATOM 1414 N N . ARG A 1 171 ? 9.608 20.135 27.578 1.00 33.62 171 ARG A N 1
ATOM 1415 C CA . ARG A 1 171 ? 10.525 19.938 28.699 1.00 33.62 171 ARG A CA 1
ATOM 1416 C C . ARG A 1 171 ? 10.809 21.325 29.267 1.00 33.62 171 ARG A C 1
ATOM 1418 O O . ARG A 1 171 ? 11.225 22.208 28.524 1.00 33.62 171 ARG A O 1
ATOM 1425 N N . LYS A 1 172 ? 10.478 21.472 30.550 1.00 37.78 172 LYS A N 1
ATOM 1426 C CA . LYS A 1 172 ? 10.861 22.587 31.419 1.00 37.78 172 LYS A CA 1
ATOM 1427 C C . LYS A 1 172 ? 12.359 22.855 31.363 1.00 37.78 172 LYS A C 1
ATOM 1429 O O . LYS A 1 172 ? 13.106 21.862 31.193 1.00 37.78 172 LYS A O 1
#